Protein AF-A0A482V9U0-F1 (afdb_monomer)

Secondary structure (DSSP, 8-state):
-EEEEETTEEEEEEE-TTS-SSHHHHHHHHHTTTTTSSS--S---EEEEE-HHHHHHHHT--B-TTT--BSS---EEEEEEPP-TT--

Foldseek 3Di:
DKWFQKPQGIWDKDFPPPPDPCCVVVVVVCVVVVVPPDDDPDDDGIDTPDDVVSVVVVVPADADPPPRHGPDDMDRPDMDDDDDPPPD

Nearest PDB structures (foldseek):
  1xyh-assembly1_A  TM=7.369E-01  e=9.539E-09  Homo sapiens
  7abi-assembly1_t  TM=7.110E-01  e=8.484E-05  Homo sapiens
  1zkc-assembly2_B  TM=7.125E-01  e=4.840E-04  Homo sapiens
  7dvq-assembly1_9  TM=7.110E-01  e=9.224E-04  Homo sapiens
  1lop-assembly1_A  TM=7.077E-01  e=8.108E-04  Escherichia coli

Structure (mmCIF, N/CA/C/O backbone):
data_AF-A0A482V9U0-F1
#
_entry.id   AF-A0A482V9U0-F1
#
loop_
_atom_site.group_PDB
_atom_site.id
_atom_site.type_symbol
_atom_site.label_atom_id
_atom_site.label_alt_id
_atom_site.label_comp_id
_atom_site.label_asym_id
_atom_site.label_entity_id
_atom_site.label_seq_id
_atom_site.pdbx_PDB_ins_code
_atom_site.Cartn_x
_atom_site.Cartn_y
_atom_site.Cartn_z
_atom_site.occupancy
_atom_site.B_iso_or_equiv
_atom_site.auth_seq_id
_atom_site.auth_comp_id
_atom_site.auth_asym_id
_atom_site.auth_atom_id
_atom_site.pdbx_PDB_model_num
ATOM 1 N N . SER A 1 1 ? 4.439 -3.958 -12.228 1.00 86.19 1 SER A N 1
ATOM 2 C CA . SER A 1 1 ? 3.529 -3.486 -11.155 1.00 86.19 1 SER A CA 1
ATOM 3 C C . SER A 1 1 ? 3.427 -4.563 -10.086 1.00 86.19 1 SER A C 1
ATOM 5 O O . SER A 1 1 ? 3.899 -5.671 -10.312 1.00 86.19 1 SER A O 1
ATOM 7 N N . VAL A 1 2 ? 2.854 -4.275 -8.922 1.00 91.69 2 VAL A N 1
ATOM 8 C CA . VAL A 1 2 ? 2.626 -5.273 -7.863 1.00 91.69 2 VAL A CA 1
ATOM 9 C C . VAL A 1 2 ? 1.155 -5.296 -7.477 1.00 91.69 2 VAL A C 1
ATOM 11 O O . VAL A 1 2 ? 0.495 -4.263 -7.536 1.00 91.69 2 VAL A O 1
ATOM 14 N N . THR A 1 3 ? 0.637 -6.455 -7.086 1.00 95.00 3 THR A N 1
ATOM 15 C CA . THR A 1 3 ? -0.679 -6.570 -6.448 1.00 95.00 3 THR A CA 1
ATOM 16 C C . THR A 1 3 ? -0.497 -7.038 -5.016 1.00 95.00 3 THR A C 1
ATOM 18 O O . THR A 1 3 ? 0.107 -8.082 -4.777 1.00 95.00 3 THR A O 1
ATOM 21 N N . LEU A 1 4 ? -1.023 -6.260 -4.076 1.00 96.12 4 LEU A N 1
ATOM 22 C CA . LEU A 1 4 ? -1.159 -6.636 -2.676 1.00 96.12 4 LEU A CA 1
ATOM 23 C C . LEU A 1 4 ? -2.495 -7.350 -2.512 1.00 96.12 4 LEU A C 1
ATOM 25 O O . LEU A 1 4 ? -3.532 -6.786 -2.858 1.00 96.12 4 LEU A O 1
ATOM 29 N N . HIS A 1 5 ? -2.473 -8.563 -1.979 1.00 96.19 5 HIS A N 1
ATOM 30 C CA . HIS A 1 5 ? -3.691 -9.281 -1.633 1.00 96.19 5 HIS A CA 1
ATOM 31 C C . HIS A 1 5 ? -3.929 -9.110 -0.138 1.00 96.19 5 HIS A C 1
ATOM 33 O O . HIS A 1 5 ? -3.097 -9.527 0.669 1.00 96.19 5 HIS A O 1
ATOM 39 N N . THR A 1 6 ? -5.029 -8.466 0.235 1.00 96.50 6 THR A N 1
ATOM 40 C CA . THR A 1 6 ? -5.351 -8.128 1.628 1.00 96.50 6 THR A CA 1
ATOM 41 C C . THR A 1 6 ? -6.629 -8.820 2.086 1.00 96.50 6 THR A C 1
ATOM 43 O O . THR A 1 6 ? -7.365 -9.368 1.267 1.00 96.50 6 THR A O 1
ATOM 46 N N . ASP A 1 7 ? -6.928 -8.767 3.384 1.00 97.00 7 ASP A N 1
ATOM 47 C CA . ASP A 1 7 ? -8.194 -9.295 3.920 1.00 97.00 7 ASP A CA 1
ATOM 48 C C . ASP A 1 7 ? -9.446 -8.569 3.394 1.00 97.00 7 ASP A C 1
ATOM 50 O O . ASP A 1 7 ? -10.553 -9.084 3.541 1.00 97.00 7 ASP A O 1
ATOM 54 N N . LEU A 1 8 ? -9.286 -7.379 2.805 1.00 96.00 8 LEU A N 1
ATOM 55 C CA . LEU A 1 8 ? -10.384 -6.540 2.310 1.00 96.00 8 LEU A CA 1
ATOM 56 C C . LEU A 1 8 ? -10.488 -6.511 0.783 1.00 96.00 8 LEU A C 1
ATOM 58 O O . LEU A 1 8 ? -11.424 -5.929 0.248 1.00 96.00 8 LEU A O 1
ATOM 62 N N . GLY A 1 9 ? -9.544 -7.137 0.082 1.00 96.44 9 GLY A N 1
ATOM 63 C CA . GLY A 1 9 ? -9.470 -7.092 -1.372 1.00 96.44 9 GLY A CA 1
ATOM 64 C C . GLY A 1 9 ? -8.051 -6.892 -1.879 1.00 96.44 9 GLY A C 1
ATOM 65 O O . GLY A 1 9 ? -7.069 -6.946 -1.130 1.00 96.44 9 GLY A O 1
ATOM 66 N N . ASN A 1 10 ? -7.943 -6.679 -3.184 1.00 97.69 10 ASN A N 1
ATOM 67 C CA . ASN A 1 10 ? -6.666 -6.504 -3.857 1.00 97.69 10 ASN A CA 1
ATOM 68 C C . ASN A 1 10 ? -6.386 -5.020 -4.102 1.00 97.69 10 ASN A C 1
ATOM 70 O O . ASN A 1 10 ? -7.299 -4.257 -4.402 1.00 97.69 10 ASN A O 1
ATOM 74 N N . ILE A 1 11 ? -5.114 -4.631 -4.030 1.00 97.00 11 ILE A N 1
ATOM 75 C CA . ILE A 1 11 ? -4.644 -3.288 -4.395 1.00 97.00 11 ILE A CA 1
ATOM 76 C C . ILE A 1 11 ? -3.513 -3.452 -5.401 1.00 97.00 11 ILE A C 1
ATOM 78 O O . ILE A 1 11 ? -2.497 -4.084 -5.095 1.00 97.00 11 ILE A O 1
ATOM 82 N N . LYS A 1 12 ? -3.658 -2.890 -6.602 1.00 93.69 12 LYS A N 1
ATOM 83 C CA . LYS A 1 12 ? -2.609 -2.921 -7.626 1.00 93.69 12 LYS A CA 1
ATOM 84 C C . LYS A 1 12 ? -1.863 -1.599 -7.657 1.00 93.69 12 LYS A C 1
ATOM 86 O O . LYS A 1 12 ? -2.462 -0.540 -7.815 1.00 93.69 12 LYS A O 1
ATOM 91 N N . ILE A 1 13 ? -0.544 -1.674 -7.562 1.00 90.00 13 ILE A N 1
ATOM 92 C CA . ILE A 1 13 ? 0.356 -0.525 -7.528 1.00 90.00 13 ILE A CA 1
ATOM 93 C C . ILE A 1 13 ? 1.281 -0.585 -8.743 1.00 90.00 13 ILE A C 1
ATOM 95 O O . ILE A 1 13 ? 1.998 -1.567 -8.967 1.00 90.00 13 ILE A O 1
ATOM 99 N N . GLU A 1 14 ? 1.280 0.477 -9.536 1.00 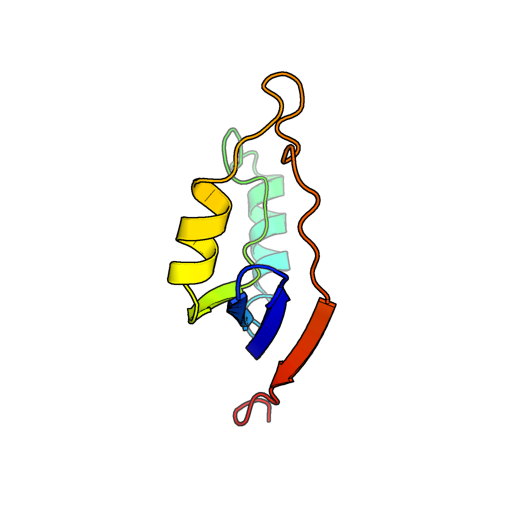87.31 14 GLU A N 1
ATOM 100 C CA . GLU A 1 14 ? 2.331 0.746 -10.509 1.00 87.31 14 GLU A CA 1
ATOM 101 C C . GLU A 1 14 ? 3.535 1.353 -9.793 1.00 87.31 14 GLU A C 1
ATOM 103 O O . GLU A 1 14 ? 3.384 2.266 -8.986 1.00 87.31 14 GLU A O 1
ATOM 108 N N . LEU A 1 15 ? 4.726 0.819 -10.059 1.00 81.88 15 LEU A N 1
ATOM 109 C CA . LEU A 1 15 ? 5.971 1.289 -9.458 1.00 81.88 15 LEU A CA 1
ATOM 110 C C . LEU A 1 15 ? 6.674 2.217 -10.447 1.00 81.88 15 LEU A C 1
ATOM 112 O O . LEU A 1 15 ? 6.790 1.882 -11.626 1.00 81.88 15 LEU A O 1
ATOM 116 N N . PHE A 1 16 ? 7.183 3.350 -9.970 1.00 78.88 16 PHE A N 1
ATOM 117 C CA . PHE A 1 16 ? 7.919 4.312 -10.793 1.00 78.88 16 PHE A CA 1
ATOM 118 C C . PHE A 1 16 ? 9.398 3.912 -10.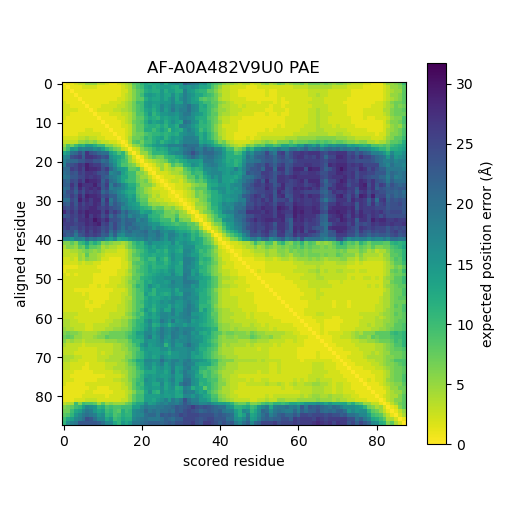905 1.00 78.88 16 PHE A C 1
ATOM 120 O O . PHE A 1 16 ? 10.282 4.540 -10.326 1.00 78.88 16 PHE A O 1
ATOM 127 N N . CYS A 1 17 ? 9.668 2.820 -11.627 1.00 61.94 17 CYS A N 1
ATOM 128 C CA . CYS A 1 17 ? 11.005 2.219 -11.716 1.00 61.94 17 CYS A CA 1
ATOM 129 C C . CYS A 1 17 ? 12.032 3.069 -12.490 1.00 61.94 17 CYS A C 1
ATOM 131 O O . CYS A 1 17 ? 13.228 2.916 -12.262 1.00 61.94 17 CYS A O 1
ATOM 133 N N . GLU A 1 18 ? 11.596 3.982 -13.363 1.00 57.88 18 GLU A N 1
ATOM 134 C CA . GLU A 1 18 ? 12.499 4.801 -14.192 1.00 57.88 18 GLU A CA 1
ATOM 135 C C . GLU A 1 18 ? 12.906 6.139 -13.549 1.00 57.88 18 GLU A C 1
ATOM 137 O O . GLU A 1 18 ? 13.732 6.876 -14.087 1.00 57.88 18 GLU A O 1
ATOM 142 N N . SER A 1 19 ? 12.354 6.488 -12.385 1.00 55.31 19 SER A N 1
ATOM 143 C CA . SER A 1 19 ? 12.384 7.876 -11.911 1.00 55.31 19 SER A CA 1
ATOM 144 C C . SER A 1 19 ? 13.582 8.300 -11.054 1.00 55.31 19 SER A C 1
ATOM 146 O O . SER A 1 19 ? 13.550 9.437 -10.588 1.00 55.31 19 SER A O 1
ATOM 148 N N . CYS A 1 20 ? 14.648 7.511 -10.830 1.00 53.12 20 CYS A N 1
ATOM 149 C CA . CYS A 1 20 ? 15.766 7.980 -9.976 1.00 53.12 20 CYS A CA 1
ATOM 150 C C . CYS A 1 20 ? 17.182 7.429 -10.287 1.00 53.12 20 CYS A C 1
ATOM 152 O O . CYS A 1 20 ? 17.741 6.698 -9.473 1.00 53.12 20 CYS A O 1
ATOM 154 N N . PRO A 1 21 ? 17.836 7.873 -11.377 1.00 52.41 21 PRO A N 1
ATOM 155 C CA . PRO A 1 21 ? 19.300 8.013 -11.372 1.00 52.41 21 PRO A CA 1
ATOM 156 C C . PRO A 1 21 ? 19.767 9.482 -11.320 1.00 52.41 21 PRO A C 1
ATOM 158 O O . PRO A 1 21 ? 20.705 9.798 -10.601 1.00 52.41 21 PRO A O 1
ATOM 161 N N . LYS A 1 22 ? 19.073 10.414 -11.991 1.00 50.91 22 LYS A N 1
ATOM 162 C CA . LYS A 1 22 ? 19.409 11.862 -11.999 1.00 50.91 22 LYS A CA 1
ATOM 163 C C . LYS A 1 22 ? 18.640 12.699 -10.969 1.00 50.91 22 LYS A C 1
ATOM 165 O O . LYS A 1 22 ? 19.069 13.793 -10.610 1.00 50.91 22 LYS A O 1
ATOM 170 N N . THR A 1 23 ? 17.533 12.169 -10.449 1.00 47.09 23 THR A N 1
ATOM 171 C CA . THR A 1 23 ? 16.750 12.783 -9.365 1.00 47.09 23 THR A CA 1
ATOM 172 C C . THR A 1 23 ? 17.571 12.883 -8.079 1.00 47.09 23 THR A C 1
ATOM 174 O O . THR A 1 23 ? 17.427 13.859 -7.360 1.00 47.09 23 THR A O 1
ATOM 177 N N . CYS A 1 24 ? 18.509 11.961 -7.832 1.00 49.06 24 CYS A N 1
ATOM 178 C CA . CYS A 1 24 ? 19.453 12.063 -6.716 1.00 49.06 24 CYS A CA 1
ATOM 179 C C . CYS A 1 24 ? 20.436 13.235 -6.859 1.00 49.06 24 CYS A C 1
ATOM 181 O O . CYS A 1 24 ? 20.669 13.933 -5.880 1.00 49.06 24 CYS A O 1
ATOM 183 N N . GLU A 1 25 ? 20.984 13.500 -8.048 1.00 51.75 25 GLU A N 1
ATOM 184 C CA . GLU A 1 25 ? 21.989 14.563 -8.232 1.00 51.75 25 GLU A CA 1
ATOM 185 C C . GLU A 1 25 ? 21.393 15.970 -8.090 1.00 51.75 25 GLU A C 1
ATOM 187 O O . GLU A 1 25 ? 21.929 16.807 -7.362 1.00 51.75 25 GLU A O 1
ATOM 192 N N . ASN A 1 26 ? 20.242 16.227 -8.718 1.00 50.09 26 ASN A N 1
ATOM 193 C CA . ASN A 1 26 ? 19.601 17.545 -8.660 1.00 50.09 26 ASN A CA 1
ATOM 194 C C . ASN A 1 26 ? 18.941 17.816 -7.295 1.00 50.09 26 ASN A C 1
ATOM 196 O O . ASN A 1 26 ? 18.916 18.950 -6.820 1.00 50.09 26 ASN A O 1
ATOM 200 N N . PHE A 1 27 ? 18.441 16.769 -6.630 1.00 51.34 27 PHE A N 1
ATOM 201 C CA . PHE A 1 27 ? 17.907 16.855 -5.271 1.00 51.34 27 PHE A CA 1
ATOM 202 C C . PHE A 1 27 ? 19.010 17.180 -4.253 1.00 51.34 27 PHE A C 1
ATOM 204 O O . PHE A 1 27 ? 18.812 18.063 -3.423 1.00 51.34 27 PHE A O 1
ATOM 211 N N . LEU A 1 28 ? 20.199 16.572 -4.373 1.00 50.56 28 LEU A N 1
ATOM 212 C CA . LEU A 1 28 ? 21.366 16.886 -3.534 1.00 50.56 28 LEU A CA 1
ATOM 213 C C . LEU A 1 28 ? 21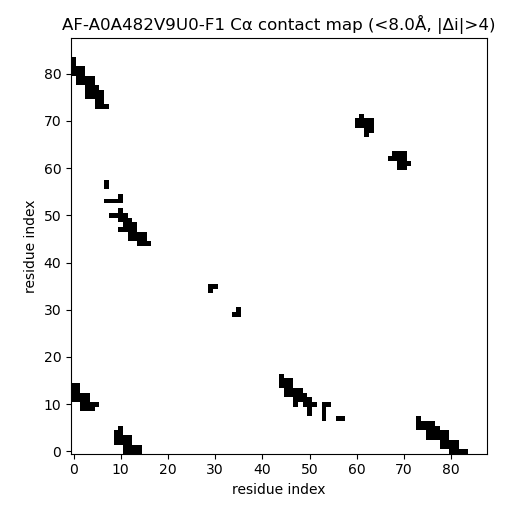.867 18.328 -3.733 1.00 50.56 28 LEU A C 1
ATOM 215 O O . LEU A 1 28 ? 22.206 18.992 -2.754 1.00 50.56 28 LEU A O 1
ATOM 219 N N . ALA A 1 29 ? 21.852 18.841 -4.968 1.00 54.25 29 ALA A N 1
ATOM 220 C CA . ALA A 1 29 ? 22.235 20.224 -5.264 1.00 54.25 29 ALA A CA 1
ATOM 221 C C . ALA A 1 29 ? 21.242 21.257 -4.692 1.00 54.25 29 ALA A C 1
ATOM 223 O O . ALA A 1 29 ? 21.653 22.265 -4.121 1.00 54.25 29 ALA A O 1
ATOM 224 N N . LEU A 1 30 ? 19.935 20.989 -4.781 1.00 50.25 30 LEU A N 1
ATOM 225 C CA . LEU A 1 30 ? 18.894 21.862 -4.222 1.00 50.25 30 LEU A CA 1
ATOM 226 C C . LEU A 1 30 ? 18.831 21.779 -2.682 1.00 50.25 30 LEU A C 1
ATOM 228 O O . LEU A 1 30 ? 18.588 22.794 -2.027 1.00 50.25 30 LEU A O 1
ATOM 232 N N . CYS A 1 31 ? 19.143 20.621 -2.086 1.00 48.16 31 CYS A N 1
ATOM 233 C CA . CYS A 1 31 ? 19.302 20.453 -0.635 1.00 48.16 31 CYS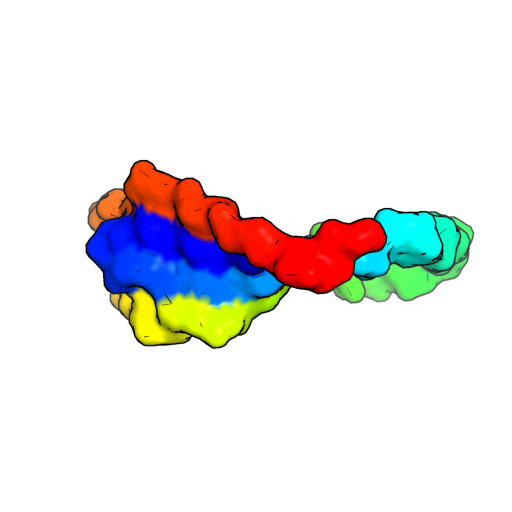 A CA 1
ATOM 234 C C . CYS A 1 31 ? 20.494 21.231 -0.072 1.00 48.16 31 CYS A C 1
ATOM 236 O O . CYS A 1 31 ? 20.390 21.753 1.033 1.00 48.16 31 CYS A O 1
ATOM 238 N N . ALA A 1 32 ? 21.584 21.373 -0.831 1.00 51.41 32 ALA A N 1
ATOM 239 C CA . ALA A 1 32 ? 22.750 22.167 -0.437 1.00 51.41 32 ALA A CA 1
ATOM 240 C C . ALA A 1 32 ? 22.520 23.695 -0.497 1.00 51.41 32 ALA A C 1
ATOM 242 O O . ALA A 1 32 ? 23.396 24.457 -0.095 1.00 51.41 32 ALA A O 1
ATOM 243 N N . SER A 1 33 ? 21.359 24.144 -0.993 1.00 54.47 33 SER A N 1
ATOM 244 C CA . SER A 1 33 ? 21.002 25.563 -1.164 1.00 54.47 33 SER A CA 1
ATOM 245 C C . SER A 1 33 ? 19.937 26.077 -0.180 1.00 54.47 33 SER A C 1
ATOM 247 O O . SER A 1 33 ? 19.378 27.148 -0.400 1.00 54.47 33 SER A O 1
ATOM 249 N N . ASP A 1 34 ? 19.611 25.310 0.871 1.00 51.44 34 ASP A N 1
ATOM 250 C CA . ASP A 1 34 ? 18.533 25.601 1.841 1.00 51.44 34 ASP A CA 1
ATOM 251 C C . ASP A 1 34 ? 17.137 25.841 1.213 1.00 51.44 34 ASP A C 1
ATOM 253 O O . ASP A 1 34 ? 16.212 26.341 1.858 1.00 51.44 34 ASP A O 1
ATOM 257 N N . TYR A 1 35 ? 16.933 25.416 -0.040 1.00 48.94 35 TYR A N 1
ATOM 258 C CA . TYR A 1 35 ? 15.682 25.613 -0.783 1.00 48.94 35 TYR A CA 1
ATOM 259 C C . TYR A 1 35 ? 14.511 24.760 -0.252 1.00 48.94 35 TYR A C 1
ATOM 261 O O . TYR A 1 35 ? 13.347 25.075 -0.490 1.00 48.94 35 TYR A O 1
ATOM 269 N N . TYR A 1 36 ? 14.791 23.700 0.514 1.00 52.31 36 TYR A N 1
ATOM 270 C CA . TYR A 1 36 ? 13.783 22.790 1.084 1.00 52.31 36 TYR A CA 1
ATOM 271 C C . TYR A 1 36 ? 13.333 23.152 2.503 1.00 52.31 36 TYR A C 1
ATOM 273 O O . TYR A 1 36 ? 12.969 22.276 3.295 1.00 52.31 36 TYR A O 1
ATOM 281 N N . ASN A 1 37 ? 13.298 24.438 2.840 1.00 46.78 37 ASN A N 1
ATOM 282 C CA . ASN A 1 37 ? 12.621 24.882 4.052 1.00 46.78 37 ASN A CA 1
ATOM 283 C C . ASN A 1 37 ? 11.092 24.722 3.900 1.00 46.78 37 ASN A C 1
ATOM 285 O O . ASN A 1 37 ? 10.386 25.663 3.547 1.00 46.78 37 ASN A O 1
ATOM 289 N N . GLY A 1 38 ? 10.564 23.519 4.171 1.00 46.88 38 GLY A N 1
ATOM 290 C CA . GLY A 1 38 ? 9.156 23.355 4.551 1.00 46.88 38 GLY A CA 1
ATOM 291 C C . GLY A 1 38 ? 8.488 22.012 4.257 1.00 46.88 38 GLY A C 1
ATOM 292 O O . GLY A 1 38 ? 7.944 21.408 5.176 1.00 46.88 38 GLY A O 1
ATOM 293 N N . TYR A 1 39 ? 8.466 21.533 3.011 1.00 52.31 39 TYR A N 1
ATOM 294 C CA . TYR A 1 39 ? 7.546 20.451 2.629 1.00 52.31 39 TYR A CA 1
ATOM 295 C C . TYR A 1 39 ? 8.102 19.582 1.502 1.00 52.31 39 TYR A C 1
ATOM 297 O O . TYR A 1 39 ? 8.084 20.010 0.357 1.00 52.31 39 TYR A O 1
ATOM 305 N N . LEU A 1 40 ? 8.575 18.375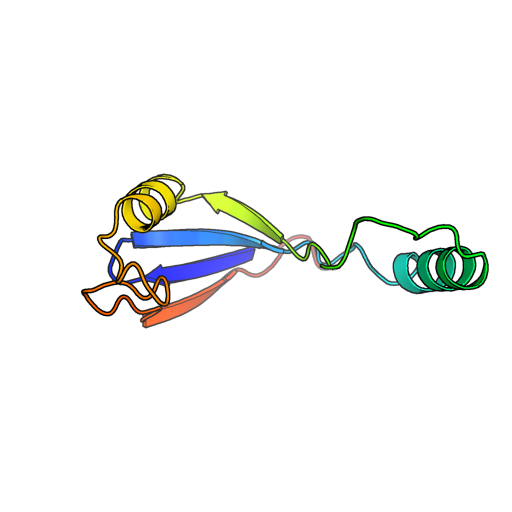 1.850 1.00 53.00 40 LEU A N 1
ATOM 306 C CA . LEU A 1 40 ? 8.557 17.115 1.074 1.00 53.00 40 LEU A CA 1
ATOM 307 C C . LEU A 1 40 ? 9.469 16.095 1.792 1.00 53.00 40 LEU A C 1
ATOM 309 O O . LEU A 1 40 ? 10.660 16.005 1.520 1.00 53.00 40 LE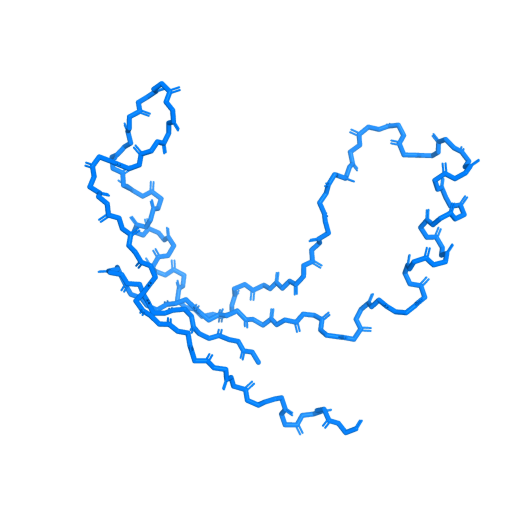U A O 1
ATOM 313 N N . LYS A 1 41 ? 8.924 15.345 2.762 1.00 58.50 41 LYS A N 1
ATOM 314 C CA . LYS A 1 41 ? 9.680 14.345 3.554 1.00 58.50 41 LYS A CA 1
ATOM 315 C C . LYS A 1 41 ? 9.551 12.897 3.050 1.00 58.50 41 LYS A C 1
ATOM 317 O O . LYS A 1 41 ? 10.042 11.993 3.718 1.00 58.50 41 LYS A O 1
ATOM 322 N N . TYR A 1 42 ? 8.916 12.656 1.898 1.00 62.53 42 TYR A N 1
ATOM 323 C CA . TYR A 1 42 ? 8.658 11.297 1.403 1.00 62.53 42 TYR A CA 1
ATOM 324 C C . TYR A 1 42 ? 8.893 11.167 -0.102 1.00 62.53 42 TYR A C 1
ATOM 326 O O . TYR A 1 42 ? 8.383 11.961 -0.891 1.00 62.53 42 TYR A O 1
ATOM 334 N N . THR A 1 43 ? 9.635 10.131 -0.492 1.00 71.50 43 THR A N 1
ATOM 335 C CA . THR A 1 43 ? 9.842 9.752 -1.893 1.00 71.50 43 THR A CA 1
ATOM 336 C C . THR A 1 43 ? 8.616 9.007 -2.413 1.00 71.50 43 THR A C 1
ATOM 338 O O . THR A 1 43 ? 8.258 7.952 -1.890 1.00 71.50 43 THR A O 1
ATOM 341 N N . LEU A 1 44 ? 7.982 9.527 -3.464 1.00 70.69 44 LEU A N 1
ATOM 342 C CA . LEU A 1 44 ? 6.919 8.818 -4.177 1.00 70.69 44 LEU A CA 1
ATOM 343 C C . LEU A 1 44 ? 7.536 7.689 -5.017 1.00 70.69 44 LEU A C 1
ATOM 345 O O . LEU A 1 44 ? 8.344 7.957 -5.901 1.00 70.69 44 LEU A O 1
ATOM 349 N N . PHE A 1 45 ? 7.159 6.436 -4.751 1.00 76.25 45 PHE A N 1
ATOM 350 C CA . PHE A 1 45 ? 7.720 5.255 -5.430 1.00 76.25 45 PHE A CA 1
ATOM 351 C C . PHE A 1 45 ? 6.703 4.486 -6.290 1.00 76.25 45 PHE A C 1
ATOM 353 O O . PHE A 1 45 ? 7.067 3.551 -7.004 1.00 76.25 45 PHE A O 1
ATOM 360 N N . GLY A 1 46 ? 5.428 4.870 -6.244 1.00 81.12 46 GLY A N 1
ATOM 361 C CA . GLY A 1 46 ? 4.383 4.236 -7.031 1.00 81.12 46 GLY A CA 1
ATOM 362 C C . GLY A 1 46 ? 3.012 4.866 -6.833 1.00 81.12 46 GLY A C 1
ATOM 363 O O . GLY A 1 46 ? 2.840 5.787 -6.031 1.00 81.12 46 GLY A O 1
ATOM 364 N N . LYS A 1 47 ? 2.033 4.354 -7.574 1.00 87.44 47 LYS A N 1
ATOM 365 C CA . LYS A 1 47 ? 0.642 4.811 -7.560 1.00 87.44 47 LYS A CA 1
ATOM 366 C C . LYS A 1 47 ? -0.304 3.619 -7.632 1.00 87.44 47 LYS A C 1
ATOM 368 O O . LYS A 1 47 ? -0.054 2.672 -8.373 1.00 87.44 47 LYS A O 1
ATOM 373 N N . VAL A 1 48 ? -1.403 3.679 -6.883 1.00 91.88 48 VAL A N 1
ATOM 374 C CA . VAL A 1 48 ? -2.494 2.707 -7.016 1.00 91.88 48 VAL A CA 1
ATOM 375 C C . VAL A 1 48 ? -3.167 2.904 -8.375 1.00 91.88 48 VAL A C 1
ATOM 377 O O . VAL A 1 48 ? -3.586 4.013 -8.709 1.00 91.88 48 VAL A O 1
ATOM 380 N N . ILE A 1 49 ? -3.226 1.836 -9.166 1.00 94.00 49 ILE A N 1
ATOM 381 C CA . ILE A 1 49 ? -3.804 1.823 -10.518 1.00 94.00 49 ILE A CA 1
ATOM 382 C C . ILE A 1 49 ? -5.067 0.964 -10.619 1.00 94.00 49 ILE A C 1
ATOM 384 O O . ILE A 1 49 ? -5.755 1.036 -11.630 1.00 94.00 49 ILE A O 1
ATOM 388 N N . ASP A 1 50 ? -5.349 0.147 -9.602 1.00 96.00 50 ASP A N 1
ATOM 389 C CA . ASP A 1 50 ? -6.547 -0.690 -9.506 1.00 96.00 50 ASP A CA 1
ATOM 390 C C . ASP A 1 50 ? -6.801 -1.087 -8.039 1.00 96.00 50 ASP A C 1
ATOM 392 O O . ASP A 1 50 ? -5.852 -1.131 -7.242 1.00 96.00 50 ASP A O 1
ATOM 396 N N . GLY A 1 51 ? -8.052 -1.391 -7.690 1.00 95.56 51 GLY A N 1
ATOM 397 C CA . GLY A 1 51 ? -8.461 -1.745 -6.327 1.00 95.56 51 GLY A CA 1
ATOM 398 C C . GLY A 1 51 ? -8.725 -0.547 -5.409 1.00 95.56 51 GLY A C 1
ATOM 399 O O . GLY A 1 51 ? -8.409 -0.605 -4.218 1.00 95.56 51 GLY A O 1
ATOM 400 N N . LEU A 1 52 ? -9.260 0.553 -5.953 1.00 96.38 52 LEU A N 1
ATOM 401 C CA . LEU A 1 52 ? -9.638 1.739 -5.167 1.00 96.38 52 LEU A CA 1
ATOM 402 C C . LEU A 1 52 ? -10.747 1.419 -4.159 1.00 96.38 52 LEU A C 1
ATOM 404 O O . LEU A 1 52 ? -10.719 1.926 -3.045 1.00 96.38 52 LEU A O 1
ATOM 408 N N . GLU A 1 53 ? -11.649 0.503 -4.492 1.00 96.44 53 GLU A N 1
ATOM 409 C CA . GLU A 1 53 ? -12.681 0.009 -3.585 1.00 96.44 53 GLU A CA 1
ATOM 410 C C . GLU A 1 53 ? -12.086 -0.620 -2.315 1.00 96.44 53 GLU A C 1
ATOM 412 O O . GLU A 1 53 ? -12.615 -0.436 -1.222 1.00 96.44 53 GLU A O 1
ATOM 417 N N . THR A 1 54 ? -10.933 -1.291 -2.419 1.00 96.06 54 THR A N 1
ATOM 418 C CA . THR A 1 54 ? -10.227 -1.832 -1.249 1.00 96.06 54 THR A CA 1
ATOM 419 C C . THR A 1 54 ? -9.686 -0.703 -0.365 1.00 96.06 54 THR A C 1
ATOM 421 O O . THR A 1 54 ? -9.655 -0.841 0.858 1.00 96.06 54 THR A O 1
ATOM 424 N N . LEU A 1 55 ? -9.264 0.422 -0.958 1.00 94.44 55 LEU A N 1
ATOM 425 C CA . LEU A 1 55 ? -8.850 1.607 -0.198 1.00 94.44 55 LEU A CA 1
ATOM 426 C C . LEU A 1 55 ? -10.036 2.264 0.508 1.00 94.44 55 LEU A C 1
ATOM 428 O O . LEU A 1 55 ? -9.899 2.625 1.675 1.00 94.44 55 LEU A O 1
ATOM 432 N N . ASP A 1 56 ? -11.189 2.357 -0.154 1.00 96.44 56 ASP A N 1
ATOM 433 C CA . ASP A 1 56 ? -12.410 2.895 0.453 1.00 96.44 56 ASP A CA 1
ATOM 434 C C . ASP A 1 56 ? -12.829 2.065 1.677 1.00 96.44 56 ASP A C 1
ATOM 436 O O . ASP A 1 56 ? -13.255 2.607 2.699 1.00 96.44 56 ASP A O 1
ATOM 440 N N . GLU A 1 57 ? -12.692 0.738 1.609 1.00 96.75 57 GLU A N 1
ATOM 441 C CA . GLU A 1 57 ? -12.978 -0.141 2.748 1.00 96.75 57 GLU A CA 1
ATOM 442 C C . GLU A 1 57 ? -11.940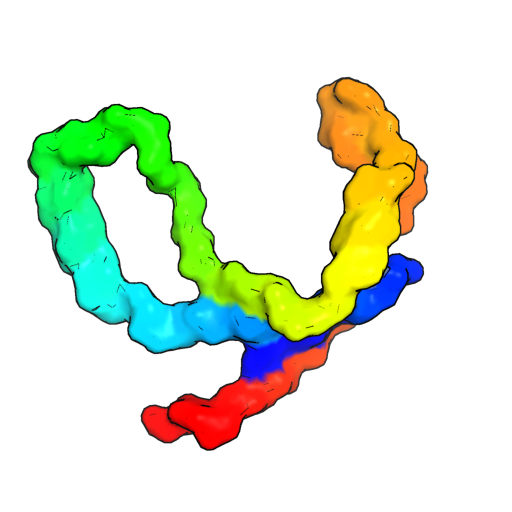 -0.008 3.870 1.00 96.75 57 GLU A C 1
ATOM 444 O O . GLU A 1 57 ? -12.310 -0.037 5.045 1.00 96.75 57 GLU A O 1
ATOM 449 N N . LEU A 1 58 ? -10.660 0.195 3.535 1.00 94.69 58 LEU A N 1
ATOM 450 C CA . LEU A 1 58 ? -9.613 0.498 4.519 1.00 94.69 58 LEU A CA 1
ATOM 451 C C . LEU A 1 58 ? -9.874 1.829 5.241 1.00 94.69 58 LEU A C 1
ATOM 453 O O . LEU A 1 58 ? -9.670 1.908 6.453 1.00 94.69 58 LEU A O 1
ATOM 457 N N . GLU A 1 59 ? -10.337 2.856 4.525 1.00 95.06 59 GLU A N 1
ATOM 458 C CA . GLU A 1 59 ? -10.633 4.181 5.088 1.00 95.06 59 GLU A CA 1
ATOM 459 C C . GLU A 1 59 ? -11.781 4.136 6.106 1.00 95.06 59 GLU A C 1
ATOM 461 O O . GLU A 1 59 ? -11.740 4.817 7.132 1.00 95.06 59 GLU A O 1
ATOM 466 N N . LYS A 1 60 ? -12.787 3.290 5.867 1.00 95.81 60 LYS A N 1
ATOM 467 C CA . LYS A 1 60 ? -13.962 3.146 6.743 1.00 95.81 60 LYS A CA 1
ATOM 468 C C . LYS A 1 60 ? -13.689 2.338 8.014 1.00 95.81 60 LYS A C 1
ATOM 470 O O . LYS A 1 60 ? -14.586 2.218 8.855 1.00 95.81 60 LYS A O 1
ATOM 475 N N . LEU A 1 61 ? -12.501 1.748 8.169 1.00 95.94 61 LEU A N 1
ATOM 476 C CA . LEU A 1 61 ? -12.222 0.872 9.301 1.00 95.94 61 LEU A CA 1
ATOM 477 C C . LEU A 1 61 ? -12.312 1.625 10.632 1.00 95.94 61 LEU A C 1
ATOM 479 O O . LEU A 1 61 ? -11.690 2.675 10.803 1.00 95.94 61 LEU A O 1
ATOM 483 N N . PRO A 1 62 ? -13.005 1.062 11.635 1.00 97.12 62 PRO A N 1
ATOM 484 C CA . PRO A 1 62 ? -12.961 1.623 12.968 1.00 97.12 62 PRO A CA 1
ATOM 485 C C . PRO A 1 62 ? -11.542 1.475 13.526 1.00 97.12 62 PRO A C 1
ATOM 487 O O . PRO A 1 62 ? -10.974 0.377 13.555 1.00 97.12 62 PRO A O 1
ATOM 490 N N . VAL A 1 63 ? -10.982 2.585 14.001 1.00 97.50 63 VAL A N 1
ATOM 491 C CA . VAL A 1 63 ? -9.639 2.646 14.583 1.00 97.50 63 VAL A CA 1
ATOM 492 C C . VAL A 1 63 ? -9.688 3.023 16.056 1.00 97.50 63 VAL A C 1
ATOM 494 O O . VAL A 1 63 ? -10.598 3.700 16.537 1.00 97.50 63 VAL A O 1
ATOM 497 N N . ASN A 1 64 ? -8.661 2.618 16.792 1.00 97.25 64 ASN A N 1
ATOM 498 C CA . ASN A 1 64 ? -8.400 3.163 18.110 1.00 97.25 64 ASN A CA 1
ATOM 499 C C . ASN A 1 64 ? -7.979 4.637 17.978 1.00 97.25 64 ASN A C 1
ATOM 501 O O . ASN A 1 64 ? -6.982 4.956 17.339 1.00 97.25 64 ASN A O 1
ATOM 505 N N . GLN A 1 65 ? -8.711 5.538 18.631 1.00 96.06 65 GLN A N 1
ATOM 506 C CA . GLN A 1 65 ? -8.520 6.988 18.495 1.00 96.06 65 GLN A CA 1
ATOM 507 C C . GLN A 1 65 ? -7.185 7.519 19.046 1.00 96.06 65 GLN A C 1
ATOM 509 O O . GLN A 1 65 ? -6.817 8.652 18.753 1.00 96.06 65 GLN A O 1
ATOM 514 N N . LYS A 1 66 ? -6.450 6.738 19.850 1.00 96.25 66 LYS A N 1
ATOM 515 C CA . LYS A 1 66 ? -5.160 7.164 20.419 1.00 96.25 66 LYS A CA 1
ATOM 516 C C . LYS A 1 66 ? -3.973 6.845 19.516 1.00 96.25 66 LYS A C 1
ATOM 518 O O . LYS A 1 66 ? -2.996 7.583 19.531 1.00 96.25 66 LYS A O 1
ATOM 523 N N . ASN A 1 67 ? -4.023 5.728 18.792 1.00 94.62 67 ASN A N 1
ATOM 524 C CA . ASN A 1 67 ? -2.888 5.233 18.004 1.00 94.62 67 ASN A CA 1
ATOM 525 C C . ASN A 1 67 ? -3.234 4.936 16.539 1.00 94.62 67 ASN A C 1
ATOM 527 O O . ASN A 1 67 ? -2.375 4.445 15.813 1.00 94.62 67 ASN A O 1
ATOM 531 N N . TYR A 1 68 ? -4.476 5.2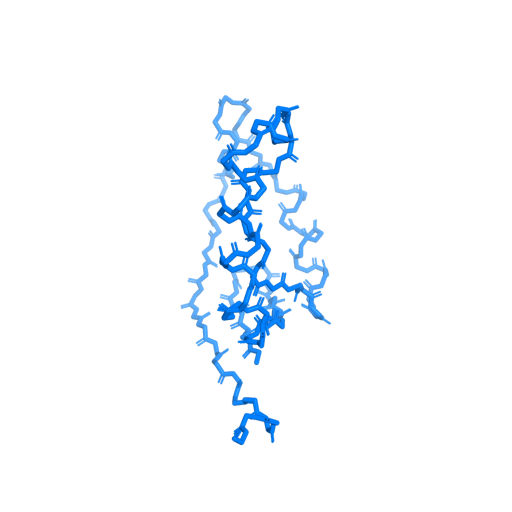03 16.125 1.00 92.44 68 TYR A N 1
ATOM 532 C CA . TYR A 1 68 ? -5.002 4.995 14.774 1.00 92.44 68 TYR A CA 1
ATOM 533 C C . TYR A 1 68 ? -4.884 3.553 14.259 1.00 92.44 68 TYR A C 1
ATOM 535 O O . TYR A 1 68 ? -5.053 3.299 13.068 1.00 92.44 68 TYR A O 1
ATOM 543 N N . ARG A 1 69 ? -4.637 2.581 15.149 1.00 94.56 69 ARG A N 1
ATOM 544 C CA . ARG A 1 69 ? -4.612 1.164 14.787 1.00 94.56 69 ARG A CA 1
ATOM 545 C C . ARG A 1 69 ? -6.048 0.679 14.551 1.00 94.56 69 ARG A C 1
ATOM 547 O O . ARG A 1 69 ? -6.888 0.910 15.425 1.00 94.56 69 ARG A O 1
ATOM 554 N N . PRO A 1 70 ? -6.334 -0.027 13.444 1.00 96.56 70 PRO A N 1
ATOM 555 C CA . PRO A 1 70 ? -7.615 -0.698 13.245 1.00 96.56 70 PRO A CA 1
ATOM 556 C C . PRO A 1 70 ? -7.996 -1.586 14.435 1.00 96.56 70 PRO A C 1
ATOM 558 O O . PRO A 1 70 ? -7.147 -2.281 14.996 1.00 96.56 70 PRO A O 1
ATOM 561 N N . LEU A 1 71 ? -9.273 -1.564 14.832 1.00 96.75 71 LEU A N 1
ATOM 562 C CA . LEU A 1 71 ? -9.776 -2.396 15.937 1.00 96.75 71 LEU A CA 1
ATOM 563 C C . LEU A 1 71 ? -9.761 -3.889 15.591 1.00 96.75 71 LEU A C 1
ATOM 565 O O . LEU A 1 71 ? -9.618 -4.732 16.475 1.00 96.75 71 LEU A O 1
ATOM 569 N N . LYS A 1 72 ? -9.907 -4.204 14.302 1.00 95.38 72 LYS A N 1
ATOM 570 C CA . LYS A 1 72 ? -9.716 -5.537 13.738 1.00 95.38 72 LYS A CA 1
ATOM 571 C C . LYS A 1 72 ? -8.407 -5.536 12.959 1.00 95.38 72 LYS A C 1
ATOM 573 O O . LYS A 1 72 ? -8.207 -4.667 12.118 1.00 95.38 72 LYS A O 1
ATOM 578 N N . ASP A 1 73 ? -7.545 -6.514 13.221 1.00 94.94 73 ASP A N 1
ATOM 579 C CA . ASP A 1 73 ? -6.321 -6.690 12.442 1.00 94.94 73 ASP A CA 1
ATOM 580 C C . ASP A 1 73 ? -6.668 -6.982 10.972 1.00 94.94 73 ASP A C 1
ATOM 582 O O . ASP A 1 73 ? -7.469 -7.874 10.689 1.00 94.94 73 ASP A O 1
ATOM 586 N N . ILE A 1 74 ? -6.040 -6.234 10.063 1.00 94.31 74 ILE A N 1
ATOM 587 C CA . ILE A 1 74 ? -6.119 -6.395 8.606 1.00 94.31 74 ILE A CA 1
ATOM 588 C C . ILE A 1 74 ? -4.706 -6.657 8.091 1.00 94.31 74 ILE A C 1
ATOM 590 O O . ILE A 1 74 ? -3.764 -5.953 8.469 1.00 94.31 74 ILE A O 1
ATOM 594 N N . ARG A 1 75 ? -4.544 -7.686 7.261 1.00 94.12 75 ARG A N 1
ATOM 595 C CA . ARG A 1 75 ? -3.242 -8.183 6.810 1.00 94.12 75 ARG A CA 1
ATOM 596 C C . ARG A 1 75 ? -3.101 -8.120 5.298 1.00 94.12 75 ARG A C 1
ATOM 598 O O . ARG A 1 75 ? -4.074 -8.209 4.554 1.00 94.12 75 ARG A O 1
ATOM 605 N N . ILE A 1 76 ? -1.848 -8.010 4.863 1.00 95.81 76 ILE A N 1
ATOM 606 C CA . ILE A 1 76 ? -1.428 -8.378 3.512 1.00 95.81 76 ILE A CA 1
ATOM 607 C C . ILE A 1 76 ? -1.084 -9.865 3.568 1.00 95.81 76 ILE A C 1
ATOM 609 O O . ILE A 1 76 ? -0.179 -10.269 4.297 1.00 95.81 76 ILE A O 1
ATOM 613 N N . ASN A 1 77 ? -1.825 -10.669 2.820 1.00 95.44 77 ASN A N 1
ATOM 614 C CA . ASN A 1 77 ? -1.727 -12.123 2.822 1.00 95.44 77 ASN A CA 1
ATOM 615 C C . ASN A 1 77 ? -0.597 -12.611 1.912 1.00 95.44 77 ASN A C 1
ATOM 617 O O . ASN A 1 77 ? 0.161 -13.503 2.286 1.00 95.44 77 ASN A O 1
ATOM 621 N N . ASN A 1 78 ? -0.457 -12.009 0.732 1.00 95.31 78 ASN A N 1
ATOM 622 C CA . ASN A 1 78 ? 0.674 -12.219 -0.166 1.00 95.31 78 ASN A CA 1
ATOM 623 C C . ASN A 1 78 ? 0.809 -11.044 -1.154 1.00 95.31 78 ASN A C 1
ATOM 625 O O . ASN A 1 78 ? 0.004 -10.106 -1.167 1.00 95.31 78 ASN A O 1
ATOM 629 N N . VAL A 1 79 ? 1.865 -11.092 -1.967 1.00 94.25 79 VAL A N 1
ATOM 630 C CA . VAL A 1 79 ? 2.162 -10.091 -2.994 1.00 94.25 79 VAL A CA 1
ATOM 631 C C . VAL A 1 79 ? 2.443 -10.797 -4.313 1.00 94.25 79 VAL A C 1
ATOM 633 O O . VAL A 1 79 ? 3.298 -11.679 -4.374 1.00 94.25 79 VAL A O 1
ATOM 636 N N . THR A 1 80 ? 1.759 -10.371 -5.372 1.00 92.38 80 THR A N 1
ATOM 637 C CA . THR A 1 80 ? 2.037 -10.808 -6.743 1.00 92.38 80 THR A CA 1
ATOM 638 C C . THR A 1 80 ? 2.866 -9.746 -7.453 1.00 92.38 80 THR A C 1
ATOM 640 O O . THR A 1 80 ? 2.458 -8.586 -7.540 1.00 92.38 80 THR A O 1
ATOM 643 N N . ILE A 1 81 ? 4.030 -10.135 -7.974 1.00 90.94 81 ILE A N 1
ATOM 644 C CA . ILE A 1 81 ? 4.878 -9.267 -8.795 1.00 90.94 81 ILE A CA 1
ATOM 645 C C . ILE A 1 81 ? 4.515 -9.498 -10.259 1.00 90.94 81 ILE A C 1
ATOM 647 O O . ILE A 1 81 ? 4.657 -10.604 -10.775 1.00 90.94 81 ILE A O 1
ATOM 651 N N . HIS A 1 82 ? 4.073 -8.442 -10.934 1.00 85.19 82 HIS A N 1
ATOM 652 C CA . HIS A 1 82 ? 3.832 -8.460 -12.372 1.00 85.19 82 HIS A CA 1
ATOM 653 C C . HIS A 1 82 ? 5.087 -7.967 -13.077 1.00 85.19 82 HIS A C 1
ATOM 655 O O . HIS A 1 82 ? 5.523 -6.832 -12.837 1.00 85.19 82 HIS A O 1
ATOM 661 N N . ALA A 1 83 ? 5.643 -8.806 -13.952 1.00 77.19 83 ALA A N 1
ATOM 662 C CA . ALA A 1 83 ? 6.737 -8.411 -14.827 1.00 77.19 83 ALA A CA 1
AT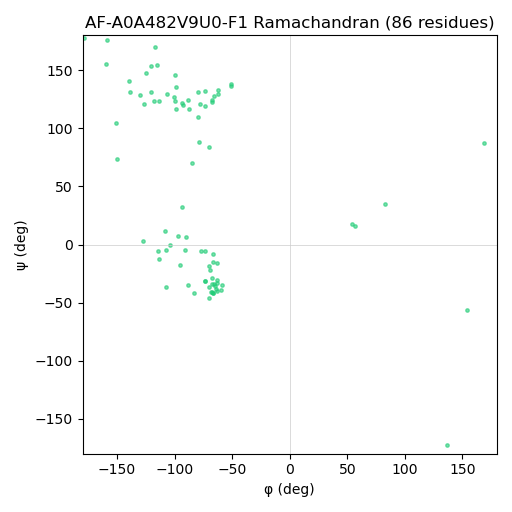OM 663 C C . ALA A 1 83 ? 6.365 -7.117 -15.565 1.00 77.19 83 ALA A C 1
ATOM 665 O O . ALA A 1 83 ? 5.230 -6.961 -16.020 1.00 77.19 83 ALA A O 1
ATOM 666 N N . ASN A 1 84 ? 7.303 -6.172 -15.643 1.00 65.06 84 ASN A N 1
ATOM 667 C CA . ASN A 1 84 ? 7.143 -5.009 -16.503 1.00 65.06 84 ASN A CA 1
ATOM 668 C C . ASN A 1 84 ? 7.479 -5.448 -17.939 1.00 65.06 84 ASN A C 1
ATOM 670 O O . ASN A 1 84 ? 8.653 -5.704 -18.200 1.00 65.06 84 ASN A O 1
ATOM 674 N N . PRO A 1 85 ? 6.511 -5.538 -18.872 1.00 58.25 85 PRO A N 1
ATOM 675 C CA . PRO A 1 85 ? 6.805 -5.923 -20.252 1.00 58.25 85 PRO A CA 1
ATOM 676 C C . PRO A 1 85 ? 7.645 -4.873 -21.002 1.00 58.25 85 PRO A C 1
ATOM 678 O O . PRO A 1 85 ? 8.093 -5.148 -22.108 1.00 58.25 85 PRO A O 1
ATOM 681 N N . LEU A 1 86 ? 7.862 -3.689 -20.410 1.00 55.66 86 LEU A N 1
ATOM 682 C CA . LEU A 1 86 ? 8.668 -2.595 -20.957 1.00 55.66 86 LEU A CA 1
ATOM 683 C C . LEU A 1 86 ? 10.055 -2.463 -20.301 1.00 55.66 86 LEU A C 1
ATOM 685 O O . LEU A 1 86 ? 10.806 -1.570 -20.671 1.00 55.66 86 LEU A O 1
ATOM 689 N N . ALA A 1 87 ? 10.404 -3.313 -19.327 1.00 53.84 87 ALA A N 1
ATOM 690 C CA . ALA A 1 87 ? 11.755 -3.332 -18.764 1.00 53.84 87 ALA A CA 1
ATOM 691 C C . ALA A 1 87 ? 12.690 -4.091 -19.720 1.00 53.84 87 ALA A C 1
ATOM 693 O O . ALA A 1 87 ? 12.832 -5.310 -19.612 1.00 53.84 87 ALA A O 1
ATOM 694 N N . SER A 1 88 ? 13.266 -3.365 -20.680 1.00 46.81 88 SER A N 1
ATOM 695 C CA . SER A 1 88 ? 14.365 -3.801 -21.554 1.00 46.81 88 SER A CA 1
ATOM 696 C C . SER A 1 88 ? 15.694 -3.221 -21.095 1.00 46.81 88 SER A C 1
ATOM 698 O O . SER A 1 88 ? 15.706 -1.992 -20.857 1.00 46.81 88 SER A O 1
#

Solvent-accessible surface area (backbone atoms only — not comparable to full-atom values): 5563 Å² total; per-residue (Å²): 61,38,34,41,36,36,82,75,41,46,38,29,33,40,59,58,82,83,68,68,79,62,52,58,58,56,49,53,56,44,57,75,64,68,71,72,82,79,84,84,95,71,85,86,58,58,45,80,77,44,40,64,69,33,51,56,55,60,70,68,52,62,50,40,90,88,77,67,46,55,75,62,90,78,51,76,79,51,74,49,79,45,80,56,94,79,78,122

pLDDT: mean 78.49, std 19.73, range [46.78, 97.69]

Mean predicted aligned error: 10.07 Å

Organism: Asbolus verrucosus (NCBI:txid1661398)

Radius of gyration: 17.65 Å; Cα contacts (8 Å, |Δi|>4): 99; chains: 1; bounding box: 37×38×42 Å

InterPro domains:
  IPR002130 Cyclophilin-type peptidyl-prolyl cis-trans isomerase domain [PF00160] (2-38)
  IPR002130 Cyclophilin-type peptidyl-prolyl cis-trans isomerase domain [PF00160] (41-80)
  IPR029000 Cyclophilin-like domain superfamily [G3DSA:2.40.100.10] (1-39)
  IPR029000 Cyclophilin-like domain superfamily [G3DSA:2.40.100.10] (40-88)
  IPR029000 Cyclophilin-like domain superfamily [SSF50891] (2-85)
  IPR044666 Cyclophilin-type peptidyl-prolyl cis-trans isomerase, cyclophilin A-like [PTHR45625] (1-39)

Sequence (88 aa):
SVTLHTDLGNIKIELFCESCPKTCENFLALCASDYYNGYLKYTLFGKVIDGLETLDELEKLPVNQKNYRPLKDIRINNVTIHANPLAS